Protein AF-A0A7X7FKC1-F1 (afdb_monomer_lite)

Radius of gyration: 25.35 Å; chains: 1; bounding box: 77×34×76 Å

Structure (mmCIF, N/CA/C/O backbone):
data_AF-A0A7X7FKC1-F1
#
_entry.id   AF-A0A7X7FKC1-F1
#
loop_
_atom_site.group_PDB
_atom_site.id
_atom_site.type_symbol
_atom_site.label_atom_id
_atom_site.label_alt_id
_atom_site.label_comp_id
_atom_site.label_asym_id
_atom_site.label_entity_id
_atom_site.label_seq_id
_atom_site.pdbx_PDB_ins_code
_atom_site.Cartn_x
_atom_site.Cartn_y
_atom_site.Cartn_z
_atom_site.occupancy
_atom_site.B_iso_or_equiv
_atom_site.auth_seq_id
_atom_site.auth_comp_id
_atom_site.auth_asym_id
_atom_site.auth_atom_id
_atom_site.pdbx_PDB_model_num
ATOM 1 N N . MET A 1 1 ? 58.986 -0.624 -61.178 1.00 41.94 1 MET A N 1
ATOM 2 C CA . MET A 1 1 ? 57.567 -0.785 -60.789 1.00 41.94 1 MET A CA 1
ATOM 3 C C . MET A 1 1 ? 57.537 -1.326 -59.368 1.00 41.94 1 MET A C 1
ATOM 5 O O . MET A 1 1 ? 58.114 -2.379 -59.141 1.00 41.94 1 MET A O 1
ATOM 9 N N . ARG A 1 2 ? 56.986 -0.585 -58.400 1.00 39.97 2 ARG A N 1
ATOM 10 C CA . ARG A 1 2 ? 56.816 -1.042 -57.008 1.00 39.97 2 ARG A CA 1
ATOM 11 C C . ARG A 1 2 ? 55.317 -1.089 -56.725 1.00 39.97 2 ARG A C 1
ATOM 13 O O . ARG A 1 2 ? 54.667 -0.054 -56.806 1.00 39.97 2 ARG A O 1
ATOM 20 N N . ALA A 1 3 ? 54.786 -2.278 -56.456 1.00 44.72 3 ALA A N 1
ATOM 21 C CA . ALA A 1 3 ? 53.396 -2.470 -56.062 1.00 44.72 3 ALA A CA 1
ATOM 22 C C . ALA A 1 3 ? 53.268 -2.204 -54.554 1.00 44.72 3 ALA A C 1
ATOM 24 O O . ALA A 1 3 ? 53.928 -2.863 -53.752 1.00 44.72 3 ALA A O 1
ATOM 25 N N . GLN A 1 4 ? 52.466 -1.210 -54.177 1.00 44.91 4 GLN A N 1
ATOM 26 C CA . GLN A 1 4 ? 52.067 -0.975 -52.791 1.00 44.91 4 GLN A CA 1
ATOM 27 C C . GLN A 1 4 ? 50.779 -1.759 -52.534 1.00 44.91 4 GLN A C 1
ATOM 29 O O . GLN A 1 4 ? 49.729 -1.427 -53.076 1.00 44.91 4 GLN A O 1
ATOM 34 N N . SER A 1 5 ? 50.870 -2.819 -51.731 1.00 50.22 5 SER A N 1
ATOM 35 C CA . SER A 1 5 ? 49.703 -3.557 -51.246 1.00 50.22 5 SER A CA 1
ATOM 36 C C . SER A 1 5 ? 49.078 -2.803 -50.077 1.00 50.22 5 SER A C 1
ATOM 38 O O . SER A 1 5 ? 49.643 -2.756 -48.986 1.00 50.22 5 SER A O 1
ATOM 40 N N . THR A 1 6 ? 47.911 -2.206 -50.303 1.00 52.47 6 THR A N 1
ATOM 41 C CA . THR A 1 6 ? 47.088 -1.601 -49.252 1.00 52.47 6 THR A CA 1
ATOM 42 C C . THR A 1 6 ? 46.308 -2.705 -48.540 1.00 52.47 6 THR A C 1
ATOM 44 O O . THR A 1 6 ? 45.399 -3.301 -49.113 1.00 52.47 6 THR A O 1
ATOM 47 N N . LEU A 1 7 ? 46.676 -3.005 -47.293 1.00 50.38 7 LEU A N 1
ATOM 48 C CA . LEU A 1 7 ? 45.926 -3.924 -46.438 1.00 50.38 7 LEU A CA 1
ATOM 49 C C . LEU A 1 7 ? 44.697 -3.185 -45.879 1.00 50.38 7 LEU A C 1
ATOM 51 O O . LEU A 1 7 ? 44.838 -2.241 -45.103 1.00 50.38 7 LEU A O 1
ATOM 55 N N . LEU A 1 8 ? 43.496 -3.601 -46.280 1.00 50.78 8 LEU A N 1
ATOM 56 C CA . LEU A 1 8 ? 42.238 -3.109 -45.719 1.00 50.78 8 LEU A CA 1
ATOM 57 C C . LEU A 1 8 ? 41.938 -3.896 -44.432 1.00 50.78 8 LEU A C 1
ATOM 59 O O . LEU A 1 8 ? 41.579 -5.070 -44.488 1.00 50.78 8 LEU A O 1
ATOM 63 N N . ALA A 1 9 ? 42.113 -3.269 -43.269 1.00 56.84 9 ALA A N 1
ATOM 64 C CA . ALA A 1 9 ? 41.747 -3.864 -41.987 1.00 56.84 9 ALA A CA 1
ATOM 65 C C . ALA A 1 9 ? 40.238 -3.686 -41.743 1.00 56.84 9 ALA A C 1
ATOM 67 O O . ALA A 1 9 ? 39.769 -2.587 -41.453 1.00 56.84 9 ALA A O 1
ATOM 68 N N . ILE A 1 10 ? 39.471 -4.769 -41.879 1.00 62.81 10 ILE A N 1
ATOM 69 C CA . ILE A 1 10 ? 38.045 -4.807 -41.532 1.00 62.81 10 ILE A CA 1
ATOM 70 C C . ILE A 1 10 ? 37.935 -5.028 -40.017 1.00 62.81 10 ILE A C 1
ATOM 72 O O . ILE A 1 10 ? 38.123 -6.139 -39.526 1.00 62.81 10 ILE A O 1
ATOM 76 N N . CYS A 1 11 ? 37.636 -3.965 -39.269 1.00 52.88 11 CYS A N 1
ATOM 77 C CA . CYS A 1 11 ? 37.233 -4.058 -37.866 1.00 52.88 11 CYS A CA 1
ATOM 78 C C . CYS A 1 11 ? 35.784 -4.555 -37.786 1.00 52.88 11 CYS A C 1
ATOM 80 O O . CYS A 1 11 ? 34.845 -3.792 -38.009 1.00 52.88 11 CYS A O 1
ATOM 82 N N . VAL A 1 12 ? 35.592 -5.831 -37.449 1.00 59.88 12 VAL A N 1
ATOM 83 C CA . VAL A 1 12 ? 34.279 -6.365 -37.067 1.00 59.88 12 VAL A CA 1
ATOM 84 C C . VAL A 1 12 ? 34.031 -5.981 -35.607 1.00 59.88 12 VAL A C 1
ATOM 86 O O . VAL A 1 12 ? 34.589 -6.588 -34.697 1.00 59.88 12 VAL A O 1
ATOM 89 N N . LEU A 1 13 ? 33.223 -4.944 -35.379 1.00 56.03 13 LEU A N 1
ATOM 90 C CA . LEU A 1 13 ? 32.714 -4.606 -34.048 1.00 56.03 13 LEU A CA 1
ATOM 91 C C . LEU A 1 13 ? 31.659 -5.651 -33.645 1.00 56.03 13 LEU A C 1
ATOM 93 O O . LEU A 1 13 ? 30.641 -5.760 -34.332 1.00 56.03 13 LEU A O 1
ATOM 97 N N . PRO A 1 14 ? 31.849 -6.415 -32.554 1.00 54.25 14 PRO A N 1
ATOM 98 C CA . PRO A 1 14 ? 30.796 -7.278 -32.050 1.00 54.25 14 PRO A CA 1
ATOM 99 C C . PRO A 1 14 ? 29.681 -6.390 -31.496 1.00 54.25 14 PRO A C 1
ATOM 101 O O . PRO A 1 14 ? 29.873 -5.653 -30.528 1.00 54.25 14 PRO A O 1
ATOM 104 N N . ALA A 1 15 ? 28.509 -6.443 -32.126 1.00 58.38 15 ALA A N 1
ATOM 105 C CA . ALA A 1 15 ? 27.301 -5.843 -31.586 1.00 58.38 15 ALA A CA 1
ATOM 106 C C . ALA A 1 15 ? 26.947 -6.571 -30.281 1.00 58.38 15 ALA A C 1
ATOM 108 O O . ALA A 1 15 ? 26.350 -7.648 -30.300 1.00 58.38 15 ALA A O 1
ATOM 109 N N . LEU A 1 16 ? 27.335 -5.996 -29.138 1.00 56.16 16 LEU A N 1
ATOM 110 C CA . LEU A 1 16 ? 26.783 -6.368 -27.838 1.00 56.16 16 LEU A CA 1
ATOM 111 C C . LEU A 1 16 ? 25.305 -5.970 -27.831 1.00 56.16 16 LEU A C 1
ATOM 113 O O . LEU A 1 16 ? 24.928 -4.881 -27.404 1.00 56.16 16 LEU A O 1
ATOM 117 N N . CYS A 1 17 ? 24.458 -6.859 -28.339 1.00 52.56 17 CYS A N 1
ATOM 118 C CA . CYS A 1 17 ? 23.024 -6.780 -28.141 1.00 52.56 17 CYS A CA 1
ATOM 119 C C . CYS A 1 17 ? 22.757 -7.1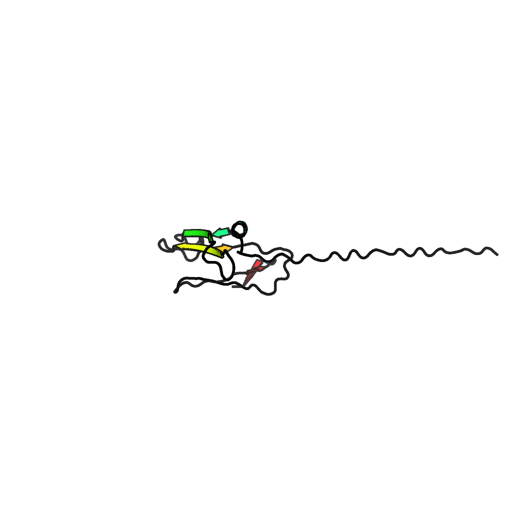98 -26.688 1.00 52.56 17 CYS A C 1
ATOM 121 O O . CYS A 1 17 ? 22.570 -8.375 -26.383 1.00 52.56 17 CYS A O 1
ATOM 123 N N . GLY A 1 18 ? 22.856 -6.242 -25.763 1.00 55.72 18 GLY A N 1
ATOM 124 C CA . GLY A 1 18 ? 22.437 -6.445 -24.383 1.00 55.72 18 GLY A CA 1
ATOM 125 C C . GLY A 1 18 ? 20.935 -6.698 -24.373 1.00 55.72 18 GLY A C 1
ATOM 126 O O . GLY A 1 18 ? 20.157 -5.775 -24.596 1.00 55.72 18 GLY A O 1
ATOM 127 N N . ALA A 1 19 ? 20.523 -7.948 -24.161 1.00 59.84 19 ALA A N 1
ATOM 128 C CA . ALA A 1 19 ? 19.118 -8.272 -23.979 1.00 59.84 19 ALA A CA 1
ATOM 129 C C . ALA A 1 19 ? 18.613 -7.518 -22.741 1.00 59.84 19 ALA A C 1
ATOM 131 O O . ALA A 1 19 ? 19.048 -7.792 -21.621 1.00 59.84 19 ALA A O 1
ATOM 132 N N . ALA A 1 20 ? 17.726 -6.543 -22.947 1.00 59.34 20 ALA A N 1
ATOM 133 C CA . ALA A 1 20 ? 17.054 -5.860 -21.854 1.00 59.34 20 ALA A CA 1
ATOM 134 C C . ALA A 1 20 ? 16.270 -6.907 -21.055 1.00 59.34 20 ALA A C 1
ATOM 136 O O . ALA A 1 20 ? 15.341 -7.533 -21.570 1.00 59.34 20 ALA A O 1
ATOM 137 N N . ARG A 1 21 ? 16.682 -7.153 -19.809 1.00 57.94 21 ARG A N 1
ATOM 138 C CA . ARG A 1 21 ? 15.960 -8.062 -18.924 1.00 57.94 21 ARG A CA 1
ATOM 139 C C . ARG A 1 21 ? 14.662 -7.372 -18.526 1.00 57.94 21 ARG A C 1
ATOM 141 O O . ARG A 1 21 ? 14.698 -6.316 -17.903 1.00 57.94 21 ARG A O 1
ATOM 148 N N 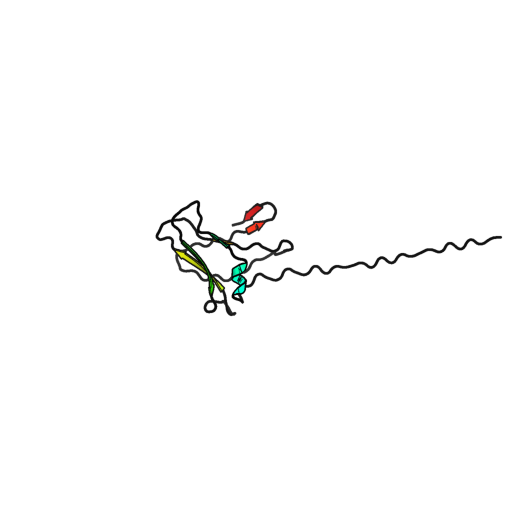. ALA A 1 22 ? 13.533 -7.957 -18.919 1.00 64.12 22 ALA A N 1
ATOM 149 C CA . ALA A 1 22 ? 12.224 -7.478 -18.500 1.00 64.12 22 ALA A CA 1
ATOM 150 C C . ALA A 1 22 ? 12.167 -7.437 -16.967 1.00 64.12 22 ALA A C 1
ATOM 152 O O . ALA A 1 22 ? 12.607 -8.383 -16.306 1.00 64.12 22 ALA A O 1
ATOM 153 N N . ALA A 1 23 ? 11.657 -6.336 -16.414 1.00 67.06 23 ALA A N 1
ATOM 154 C CA . ALA A 1 23 ? 11.446 -6.214 -14.981 1.00 67.06 23 ALA A CA 1
ATOM 155 C C . ALA A 1 23 ? 10.541 -7.354 -14.493 1.00 67.06 23 ALA A C 1
ATOM 157 O O . ALA A 1 23 ? 9.529 -7.667 -15.126 1.00 67.06 23 ALA A O 1
ATOM 158 N N . GLU A 1 24 ? 10.911 -7.987 -13.379 1.00 72.25 24 GLU A N 1
ATOM 159 C CA . GLU A 1 24 ? 10.077 -9.035 -12.799 1.00 72.25 24 GLU A CA 1
ATOM 160 C C . GLU A 1 24 ? 8.764 -8.426 -12.280 1.00 72.25 24 GLU A C 1
ATOM 162 O O . GLU A 1 24 ? 8.780 -7.333 -11.700 1.00 72.25 24 GLU A O 1
ATOM 167 N N . PRO A 1 25 ? 7.613 -9.089 -12.499 1.00 74.69 25 PRO A N 1
ATOM 168 C CA . PRO A 1 25 ? 6.335 -8.570 -12.040 1.00 74.69 25 PRO A CA 1
ATOM 169 C C . PRO A 1 25 ? 6.323 -8.428 -10.520 1.00 74.69 25 PRO A C 1
ATOM 171 O O . PRO A 1 25 ? 6.731 -9.338 -9.797 1.00 74.69 25 PRO A O 1
ATOM 174 N N . ILE A 1 26 ? 5.770 -7.321 -10.025 1.00 82.31 26 ILE A N 1
ATOM 175 C CA . ILE A 1 26 ? 5.427 -7.211 -8.607 1.00 82.31 26 ILE A CA 1
ATOM 176 C C . ILE A 1 26 ? 4.360 -8.272 -8.316 1.00 82.31 26 ILE A C 1
ATOM 178 O O . ILE A 1 26 ? 3.285 -8.266 -8.913 1.00 82.31 26 ILE A O 1
ATOM 182 N N . THR A 1 27 ? 4.674 -9.193 -7.410 1.00 84.94 27 THR A N 1
ATOM 183 C CA . THR A 1 27 ? 3.802 -10.304 -7.013 1.00 84.94 27 THR A CA 1
ATOM 184 C C . THR A 1 27 ? 3.463 -10.227 -5.528 1.00 84.94 27 THR A C 1
ATOM 186 O O . THR A 1 27 ? 4.198 -9.615 -4.753 1.00 84.94 27 THR A O 1
ATOM 189 N N . PHE A 1 28 ? 2.376 -10.883 -5.121 1.00 87.81 28 PHE A N 1
ATOM 190 C CA . PHE A 1 28 ? 1.973 -11.050 -3.721 1.00 87.81 28 PHE A CA 1
ATOM 191 C C . PHE A 1 28 ? 2.166 -12.483 -3.204 1.00 87.81 28 PHE A C 1
ATOM 193 O O . PHE A 1 28 ? 1.759 -12.783 -2.083 1.00 87.81 28 PHE A O 1
ATOM 200 N N . ASP A 1 29 ? 2.795 -13.352 -3.999 1.00 85.81 29 ASP A N 1
ATOM 201 C CA . ASP A 1 29 ? 2.844 -14.799 -3.755 1.00 85.81 29 ASP A CA 1
ATOM 202 C C . ASP A 1 29 ? 3.664 -15.198 -2.506 1.00 85.81 29 ASP A C 1
ATOM 204 O O . ASP A 1 29 ? 3.587 -16.337 -2.047 1.00 85.81 29 ASP A O 1
ATOM 208 N N . THR A 1 30 ? 4.475 -14.288 -1.945 1.00 90.50 30 THR A N 1
ATOM 209 C CA . THR A 1 30 ? 5.362 -14.580 -0.804 1.00 90.50 30 THR A CA 1
ATOM 210 C C . THR A 1 30 ? 5.298 -13.501 0.273 1.00 90.50 30 THR A C 1
ATOM 212 O O . THR A 1 30 ? 5.014 -12.340 -0.015 1.00 90.50 30 THR A O 1
ATOM 215 N N . ALA A 1 31 ? 5.641 -13.859 1.514 1.00 92.31 31 ALA A N 1
ATOM 216 C CA . ALA A 1 31 ? 5.695 -12.912 2.631 1.00 92.31 31 ALA A CA 1
ATOM 217 C C . ALA A 1 31 ? 6.639 -11.725 2.383 1.00 92.31 31 ALA A C 1
ATOM 219 O O . ALA A 1 31 ? 6.366 -10.609 2.824 1.00 92.31 31 ALA A O 1
ATOM 220 N N . ASP A 1 32 ? 7.710 -11.943 1.622 1.00 91.81 32 ASP A N 1
ATOM 221 C CA . ASP A 1 32 ? 8.689 -10.912 1.285 1.00 91.81 32 ASP A CA 1
ATOM 222 C C . ASP A 1 32 ? 8.126 -9.819 0.373 1.00 91.81 32 ASP A C 1
ATOM 224 O O . ASP A 1 32 ? 8.633 -8.695 0.386 1.00 91.81 32 ASP A O 1
ATOM 228 N N . SER A 1 33 ? 7.025 -10.092 -0.331 1.00 87.81 33 SER A N 1
ATOM 229 C CA . SER A 1 33 ? 6.337 -9.120 -1.181 1.00 87.81 33 SER A CA 1
ATOM 230 C C . SER A 1 33 ? 5.891 -7.862 -0.429 1.00 87.81 33 SER A C 1
ATOM 232 O O . SER A 1 33 ? 5.779 -6.802 -1.039 1.00 87.81 33 SER A O 1
ATOM 234 N N . VAL A 1 34 ? 5.658 -7.934 0.890 1.00 92.12 34 VAL A N 1
ATOM 235 C CA . VAL A 1 34 ? 5.256 -6.763 1.693 1.00 92.12 34 VAL A CA 1
ATOM 236 C C . VAL A 1 34 ? 6.381 -5.734 1.844 1.00 92.12 34 VAL A C 1
ATOM 238 O O . VAL A 1 34 ? 6.100 -4.552 2.020 1.00 92.12 34 VAL A O 1
ATOM 241 N N . LYS A 1 35 ? 7.654 -6.148 1.749 1.00 91.69 35 LYS A N 1
ATOM 242 C CA . LYS A 1 35 ? 8.823 -5.299 2.052 1.00 91.69 35 LYS A CA 1
ATOM 243 C C . LYS A 1 35 ? 8.932 -4.076 1.137 1.00 91.69 35 LYS A C 1
ATOM 245 O O . LYS A 1 35 ? 9.474 -3.056 1.546 1.00 91.69 35 LYS A O 1
ATOM 250 N N . SER A 1 36 ? 8.413 -4.171 -0.086 1.00 90.62 36 SER A N 1
ATOM 251 C CA . SER A 1 36 ? 8.407 -3.069 -1.056 1.00 90.62 36 SER A CA 1
ATOM 252 C C . SER A 1 36 ? 7.268 -2.069 -0.841 1.00 90.62 36 SER A C 1
ATOM 254 O O . SER A 1 36 ? 7.233 -1.043 -1.519 1.00 90.62 36 SER A O 1
ATOM 256 N N . TRP A 1 37 ? 6.329 -2.353 0.065 1.00 95.31 37 TRP A N 1
ATOM 257 C CA . TRP A 1 37 ? 5.160 -1.518 0.309 1.00 95.31 37 TRP A CA 1
ATOM 258 C C . TRP A 1 37 ? 5.325 -0.671 1.567 1.00 95.31 37 TRP A C 1
ATOM 260 O O . TRP A 1 37 ? 5.708 -1.151 2.628 1.00 95.31 37 TRP A O 1
ATOM 270 N N . THR A 1 38 ? 4.979 0.605 1.447 1.00 97.12 38 THR A N 1
ATOM 271 C CA . THR A 1 38 ? 4.969 1.570 2.545 1.00 97.12 38 THR A CA 1
ATOM 272 C C . THR A 1 38 ? 3.535 1.939 2.891 1.00 97.12 38 THR A C 1
ATOM 274 O O . THR A 1 38 ? 2.765 2.341 2.013 1.00 97.12 38 THR A O 1
ATOM 277 N N . PHE A 1 39 ? 3.190 1.822 4.172 1.00 98.19 39 PHE A N 1
ATOM 278 C CA . PHE A 1 39 ? 1.920 2.286 4.720 1.00 98.19 39 PHE A CA 1
ATOM 279 C C . PHE A 1 39 ? 1.958 3.791 5.024 1.00 98.19 39 PHE A C 1
ATOM 281 O O . PHE A 1 39 ? 2.956 4.305 5.524 1.00 98.19 39 PHE A O 1
ATOM 288 N N . SER A 1 40 ? 0.845 4.479 4.780 1.00 98.19 40 SER A N 1
ATOM 289 C CA . SER A 1 40 ? 0.578 5.832 5.274 1.00 98.19 40 SER A CA 1
ATOM 290 C C . SER A 1 40 ? -0.878 5.944 5.714 1.00 98.19 40 SER A C 1
ATOM 292 O O . SER A 1 40 ? -1.768 5.350 5.102 1.00 98.19 40 SER A O 1
ATOM 294 N N . ASN A 1 41 ? -1.129 6.724 6.760 1.00 98.19 41 ASN A N 1
ATOM 295 C CA . ASN A 1 41 ? -2.463 6.991 7.290 1.00 98.19 41 ASN A CA 1
ATOM 296 C C . ASN A 1 41 ? -3.018 8.372 6.905 1.00 98.19 41 ASN A C 1
ATOM 298 O O . ASN A 1 41 ? -3.936 8.844 7.566 1.00 98.19 41 ASN A O 1
ATOM 302 N N . GLY A 1 42 ? -2.450 9.024 5.883 1.00 97.19 42 GLY A N 1
ATOM 303 C CA . GLY A 1 42 ? -2.888 10.353 5.445 1.00 97.19 42 GLY A CA 1
ATOM 304 C C . GLY A 1 42 ? -2.696 11.406 6.539 1.00 97.19 42 GLY A C 1
ATOM 305 O O . GLY A 1 42 ? -3.686 11.902 7.076 1.00 97.19 42 GLY A O 1
ATOM 306 N N . PRO A 1 43 ? -1.445 11.718 6.930 1.00 96.56 43 PRO A N 1
ATOM 307 C CA . PRO A 1 43 ? -1.145 12.556 8.095 1.00 96.56 43 PRO A CA 1
ATOM 308 C C . PRO A 1 43 ? -1.757 13.966 8.042 1.00 96.56 43 PRO A C 1
ATOM 310 O O . PRO A 1 43 ? -1.922 14.596 9.085 1.00 96.56 43 PRO A O 1
ATOM 313 N N . GLU A 1 44 ? -2.120 14.461 6.861 1.00 98.19 44 GLU A N 1
ATOM 314 C CA . GLU A 1 44 ? -2.833 15.723 6.669 1.00 98.19 44 GLU A CA 1
ATOM 315 C C . GLU A 1 44 ? -4.313 15.674 7.110 1.00 98.19 44 GLU A C 1
ATOM 317 O O . GLU A 1 44 ? -4.923 16.719 7.337 1.00 98.19 44 GLU A O 1
ATOM 322 N N . PHE A 1 45 ? -4.882 14.474 7.278 1.00 97.75 45 PHE A N 1
ATOM 323 C CA . PHE A 1 45 ? -6.227 14.218 7.799 1.00 97.75 45 PHE A CA 1
ATOM 324 C C . PHE A 1 45 ? -6.136 13.255 8.996 1.00 97.75 45 PHE A C 1
ATOM 326 O O . PHE A 1 45 ? -6.300 12.042 8.836 1.00 97.75 45 PHE A O 1
ATOM 333 N N . PRO A 1 46 ? -5.859 13.760 10.209 1.00 97.19 46 PRO A N 1
ATOM 334 C CA . PRO A 1 46 ? -5.568 12.913 11.359 1.00 97.19 46 PRO A CA 1
ATOM 335 C C . PRO A 1 46 ? -6.770 12.052 11.768 1.00 97.19 46 PRO A C 1
ATOM 337 O O . PRO A 1 46 ? -7.924 12.452 11.616 1.00 97.19 46 PRO A O 1
ATOM 340 N N . GLY A 1 47 ? -6.482 10.876 12.334 1.00 98.12 47 GLY A N 1
ATOM 341 C CA . GLY A 1 47 ? -7.483 9.984 12.931 1.00 98.12 47 GLY A CA 1
ATOM 342 C C . GLY A 1 47 ? -7.492 8.565 12.370 1.00 98.12 47 GLY A C 1
ATOM 343 O O . GLY A 1 47 ? -7.826 7.622 13.091 1.00 98.12 47 GLY A O 1
ATOM 344 N N . ALA A 1 48 ? -7.071 8.393 11.116 1.00 98.38 48 ALA A N 1
ATOM 345 C CA . ALA A 1 48 ? -6.988 7.076 10.508 1.00 98.38 48 ALA A CA 1
ATOM 346 C C . ALA A 1 48 ? -5.814 6.271 11.087 1.00 98.38 48 ALA A C 1
ATOM 348 O O . ALA A 1 48 ? -4.728 6.798 11.355 1.00 98.38 48 ALA A O 1
ATOM 349 N N . THR A 1 49 ? -6.023 4.968 11.253 1.00 98.56 49 THR A N 1
ATOM 350 C CA . THR A 1 49 ? -4.999 4.006 11.689 1.00 98.56 49 THR A CA 1
ATOM 351 C C . THR A 1 49 ? -5.044 2.761 10.812 1.00 98.56 49 THR A C 1
ATOM 353 O O . THR A 1 49 ? -6.031 2.511 10.118 1.00 98.56 49 THR A O 1
ATOM 356 N N . GLY A 1 50 ? -3.966 1.982 10.800 1.00 97.62 50 GLY A N 1
ATOM 357 C CA . GLY A 1 50 ? -3.867 0.819 9.931 1.00 97.62 50 GLY A CA 1
ATOM 358 C C . GLY A 1 50 ? -2.454 0.269 9.836 1.00 97.62 50 GLY A C 1
ATOM 359 O O . GLY A 1 50 ? -1.561 0.696 10.569 1.00 97.62 50 GLY A O 1
ATOM 360 N N . LYS A 1 51 ? -2.275 -0.694 8.932 1.00 97.94 51 LYS A N 1
ATOM 361 C CA . LYS A 1 51 ? -0.972 -1.271 8.580 1.00 97.94 51 LYS A CA 1
ATOM 362 C C . LYS A 1 51 ? -1.048 -2.057 7.276 1.00 97.94 51 LYS A C 1
ATOM 364 O O . LYS A 1 51 ? -2.125 -2.478 6.853 1.00 97.94 51 LYS A O 1
ATOM 369 N N . THR A 1 52 ? 0.112 -2.310 6.687 1.00 97.31 52 THR A N 1
ATOM 370 C CA . THR A 1 52 ? 0.306 -3.288 5.613 1.00 97.31 52 THR A CA 1
ATOM 371 C C . THR A 1 52 ? 0.950 -4.550 6.164 1.00 97.31 52 THR A C 1
ATOM 373 O O . THR A 1 52 ? 1.927 -4.473 6.907 1.00 97.31 52 THR A O 1
ATOM 376 N N . GLU A 1 53 ? 0.441 -5.710 5.772 1.00 96.75 53 GLU A N 1
ATOM 377 C CA . GLU A 1 53 ? 1.043 -7.006 6.086 1.00 96.75 53 GLU A CA 1
ATOM 378 C C . GLU A 1 53 ? 0.764 -8.016 4.971 1.00 96.75 53 GLU A C 1
ATOM 380 O O . GLU A 1 53 ? -0.109 -7.801 4.129 1.00 96.75 53 GLU A O 1
ATOM 385 N N . TRP A 1 54 ? 1.498 -9.124 4.968 1.00 97.00 54 TRP A N 1
ATOM 386 C CA . TRP A 1 54 ? 1.185 -10.252 4.100 1.00 97.00 54 TRP A CA 1
ATOM 387 C C . TRP A 1 54 ? 0.153 -11.175 4.761 1.00 97.00 54 TRP A C 1
ATOM 389 O O . TRP A 1 54 ? 0.161 -11.362 5.980 1.00 97.00 54 TRP A O 1
ATOM 399 N N . ASP A 1 55 ? -0.746 -11.737 3.959 1.00 95.38 55 ASP A N 1
ATOM 400 C CA . ASP A 1 55 ? -1.806 -12.648 4.394 1.00 95.38 55 ASP A CA 1
ATOM 401 C C . ASP A 1 55 ? -1.771 -13.923 3.551 1.00 95.38 55 ASP A C 1
ATOM 403 O O . ASP A 1 55 ? -2.096 -13.885 2.366 1.00 95.38 55 ASP A O 1
ATOM 407 N N . ALA A 1 56 ? -1.378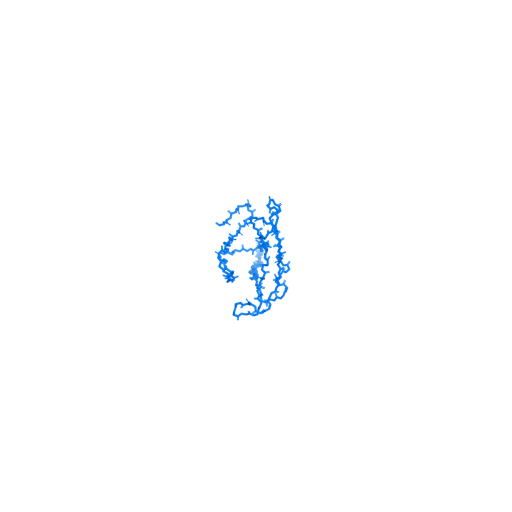 -15.044 4.158 1.00 94.50 56 ALA A N 1
ATOM 408 C CA . ALA A 1 56 ? -1.245 -16.330 3.475 1.00 94.50 56 ALA A CA 1
ATOM 409 C C . ALA A 1 56 ? -2.593 -16.919 3.021 1.00 94.50 56 ALA A C 1
ATOM 411 O O . ALA A 1 56 ? -2.635 -17.662 2.039 1.00 94.50 56 ALA A O 1
ATOM 412 N N . ASP A 1 57 ? -3.682 -16.571 3.710 1.00 92.25 57 ASP A N 1
ATOM 413 C CA . ASP A 1 57 ? -4.948 -17.310 3.671 1.00 92.25 57 ASP A CA 1
ATOM 414 C C . ASP A 1 57 ? -5.968 -16.694 2.704 1.00 92.25 57 ASP A C 1
ATOM 416 O O . ASP A 1 57 ? -6.944 -17.336 2.317 1.00 92.25 57 ASP A O 1
ATOM 420 N N . ASN A 1 58 ? -5.766 -15.433 2.312 1.00 91.06 58 ASN A N 1
ATOM 421 C CA . ASN A 1 58 ? -6.722 -14.658 1.510 1.00 91.06 58 ASN A CA 1
ATOM 422 C C . ASN A 1 58 ? -6.210 -14.308 0.102 1.00 91.06 58 ASN A C 1
ATOM 424 O O . ASN A 1 58 ? -6.699 -13.353 -0.510 1.00 91.06 58 ASN A O 1
ATOM 428 N N . GLY A 1 59 ? -5.233 -15.057 -0.410 1.00 91.00 59 GLY A N 1
ATOM 429 C CA . GLY A 1 59 ? -4.743 -14.918 -1.782 1.00 91.00 59 GLY A CA 1
ATOM 430 C C . GLY A 1 59 ? -5.783 -15.300 -2.845 1.00 91.00 59 GLY A C 1
ATOM 431 O O . GLY A 1 59 ? -6.726 -16.051 -2.583 1.00 91.00 59 GLY A O 1
ATOM 432 N N . GLN A 1 60 ? -5.625 -14.772 -4.064 1.00 90.44 60 GLN A N 1
ATOM 433 C CA . GLN A 1 60 ? -6.452 -15.151 -5.215 1.00 90.44 60 GLN A CA 1
ATOM 434 C C . GLN A 1 60 ? -5.703 -16.175 -6.064 1.00 90.44 60 GLN A C 1
ATOM 436 O O . GLN A 1 60 ? -4.677 -15.856 -6.653 1.00 90.44 60 GLN A O 1
ATOM 441 N N . GLY A 1 61 ? -6.200 -17.414 -6.118 1.00 86.62 61 GLY A N 1
ATOM 442 C CA . GLY A 1 61 ? -5.653 -18.490 -6.961 1.00 86.62 61 GLY A CA 1
ATOM 443 C C . GLY A 1 61 ? -4.261 -19.011 -6.564 1.00 86.62 61 GLY A C 1
ATOM 444 O O . GLY A 1 61 ? -3.907 -20.130 -6.925 1.00 86.62 61 GLY A O 1
ATOM 445 N N . LYS A 1 62 ? -3.499 -18.234 -5.794 1.00 82.94 62 LYS A N 1
ATOM 446 C CA . LYS A 1 62 ? -2.190 -18.545 -5.223 1.00 82.94 62 LYS A CA 1
ATOM 447 C C . LYS A 1 62 ? -2.157 -18.175 -3.734 1.00 82.94 62 LYS A C 1
ATOM 449 O O . LYS A 1 62 ? -3.006 -17.394 -3.296 1.00 82.94 62 LYS A O 1
ATOM 454 N N . PRO A 1 63 ? -1.198 -18.711 -2.957 1.00 84.62 63 PRO A N 1
ATOM 455 C CA . PRO A 1 63 ? -0.981 -18.277 -1.582 1.00 84.62 63 PRO A CA 1
ATOM 456 C C . PRO A 1 63 ? -0.617 -16.795 -1.533 1.00 84.62 63 PRO A C 1
ATOM 458 O O . PRO A 1 63 ? 0.172 -16.334 -2.355 1.00 84.62 63 PRO A O 1
ATOM 461 N N . GLY A 1 64 ? -1.127 -16.075 -0.538 1.00 91.31 64 GLY A N 1
ATOM 462 C CA . GLY A 1 64 ? -0.658 -14.720 -0.269 1.00 91.31 64 GLY A CA 1
ATOM 463 C C . GLY A 1 64 ? -1.466 -13.589 -0.906 1.00 91.31 64 GLY A C 1
ATOM 464 O O . GLY A 1 64 ? -1.849 -13.625 -2.075 1.00 91.31 64 GLY A O 1
ATOM 465 N N . CYS A 1 65 ? -1.671 -12.524 -0.140 1.00 94.50 65 CYS A N 1
ATOM 466 C CA . CYS A 1 65 ? -2.011 -11.201 -0.649 1.00 94.50 65 CYS A CA 1
ATOM 467 C C . CYS A 1 65 ? -1.398 -10.099 0.227 1.00 94.50 65 CYS A C 1
ATOM 469 O O . CYS A 1 65 ? -1.018 -10.330 1.378 1.00 94.50 65 CYS A O 1
ATOM 471 N N . LEU A 1 66 ? -1.304 -8.879 -0.313 1.00 95.44 66 LEU A N 1
ATOM 472 C CA . LEU A 1 66 ? -1.069 -7.693 0.506 1.00 95.44 66 LEU A CA 1
ATOM 473 C C . LEU A 1 66 ? -2.376 -7.312 1.206 1.00 95.44 66 LEU A C 1
ATOM 475 O O . LEU A 1 66 ? -3.341 -6.898 0.560 1.00 95.44 66 LEU A O 1
ATOM 479 N N . ARG A 1 67 ? -2.392 -7.398 2.533 1.00 96.19 67 ARG A N 1
ATOM 480 C CA . ARG A 1 67 ? -3.512 -6.955 3.356 1.00 96.19 67 ARG A CA 1
ATOM 481 C C . ARG A 1 67 ? -3.247 -5.549 3.869 1.00 96.19 67 ARG A C 1
ATOM 483 O O . ARG A 1 67 ? -2.301 -5.300 4.613 1.00 96.19 67 ARG A O 1
ATOM 490 N N . LEU A 1 68 ? -4.131 -4.640 3.481 1.00 97.25 68 LEU A N 1
ATOM 491 C CA . LEU A 1 68 ? -4.159 -3.267 3.954 1.00 97.25 68 LEU A CA 1
ATOM 492 C C . LEU A 1 68 ? -5.250 -3.135 5.021 1.00 97.25 68 LEU A C 1
ATOM 494 O O . LEU A 1 6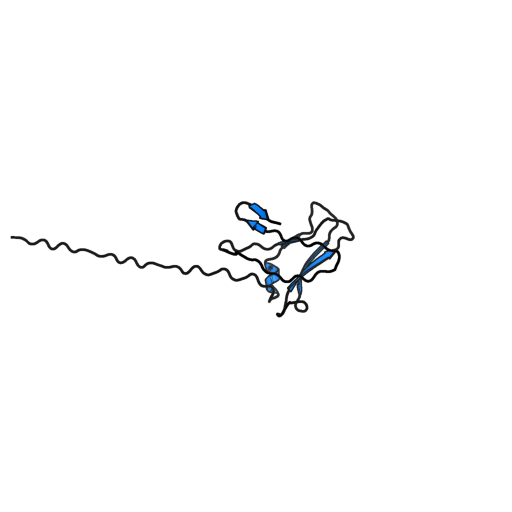8 ? -6.441 -3.080 4.713 1.00 97.25 68 LEU A O 1
ATOM 498 N N . GLN A 1 69 ? -4.832 -3.140 6.285 1.00 97.50 69 GLN A N 1
ATOM 499 C CA . GLN A 1 69 ? -5.726 -2.957 7.423 1.00 97.50 69 GLN A CA 1
ATOM 500 C C . GLN A 1 69 ? -6.002 -1.474 7.646 1.00 97.50 69 GLN A C 1
ATOM 502 O O . GLN A 1 69 ? -5.098 -0.647 7.513 1.00 97.50 69 GLN A O 1
ATOM 507 N N . PHE A 1 70 ? -7.233 -1.148 8.033 1.00 97.44 70 PHE A N 1
ATOM 508 C CA . PHE A 1 70 ? -7.662 0.226 8.260 1.00 97.44 70 PHE A CA 1
ATOM 509 C C . PHE A 1 70 ? -8.653 0.340 9.418 1.00 97.44 70 PHE A C 1
ATOM 511 O O . PHE A 1 70 ? -9.435 -0.573 9.684 1.00 97.44 70 PHE A O 1
ATOM 518 N N . SER A 1 71 ? -8.663 1.508 10.052 1.00 97.00 71 SER A N 1
ATOM 519 C CA . SER A 1 71 ? -9.730 1.985 10.924 1.00 97.00 71 SER A CA 1
ATOM 520 C C . SER A 1 71 ? -9.863 3.497 10.774 1.00 97.00 71 SER A C 1
ATOM 522 O O . SER A 1 71 ? -8.881 4.227 10.909 1.00 97.00 71 SER A O 1
ATOM 524 N N . PHE A 1 72 ? -11.092 3.948 10.521 1.00 96.44 72 PHE A N 1
ATOM 525 C CA . PHE A 1 72 ? -11.473 5.362 10.424 1.00 96.44 72 PHE A CA 1
ATOM 526 C C . PHE A 1 72 ? -12.282 5.832 11.644 1.00 96.44 72 PHE A C 1
ATOM 528 O O . PHE A 1 72 ? -12.896 6.892 11.613 1.00 96.44 72 PHE A O 1
ATOM 535 N N . GLN A 1 73 ? -12.323 5.046 12.729 1.00 97.00 73 GLN A N 1
ATOM 536 C CA . GLN A 1 73 ? -13.102 5.404 13.926 1.00 97.00 73 GLN A CA 1
ATOM 537 C C . GLN A 1 73 ? -12.633 6.721 14.563 1.00 97.00 73 GLN A C 1
ATOM 539 O O . GLN A 1 73 ? -13.447 7.460 15.103 1.00 97.00 73 GLN A O 1
ATOM 544 N N . GLY A 1 74 ? -11.334 7.023 14.478 1.00 97.31 74 GLY A N 1
ATOM 545 C CA . GLY A 1 74 ? -10.755 8.281 14.953 1.00 97.31 74 GLY A CA 1
ATOM 546 C C . GLY A 1 74 ? -10.877 9.446 13.967 1.00 97.31 74 GLY A C 1
ATOM 547 O O . GLY A 1 74 ? -10.336 10.512 14.240 1.00 97.31 74 GLY A O 1
ATOM 548 N N . GLY A 1 75 ? -11.542 9.250 12.823 1.00 96.75 75 GLY A N 1
ATOM 549 C CA . GLY A 1 75 ? -11.545 10.177 11.695 1.00 96.75 75 GLY A CA 1
ATOM 550 C C . GLY A 1 75 ? -10.518 9.801 10.624 1.00 96.75 75 GLY A C 1
ATOM 551 O O . GLY A 1 75 ? -10.194 8.627 10.428 1.00 96.75 75 GLY A O 1
ATOM 552 N N . GLY A 1 76 ? -10.009 10.821 9.937 1.00 97.31 76 GLY A N 1
ATOM 553 C CA . GLY A 1 76 ? -9.129 10.697 8.781 1.00 97.31 76 GLY A CA 1
ATOM 554 C C . GLY A 1 76 ? -9.859 10.356 7.484 1.00 97.31 76 GLY A C 1
ATOM 555 O O . GLY A 1 76 ? -10.962 9.813 7.480 1.00 97.31 76 GLY A O 1
ATOM 556 N N . ASN A 1 77 ? -9.234 10.709 6.363 1.00 96.81 77 ASN A N 1
ATOM 557 C CA . ASN A 1 77 ? -9.877 10.609 5.050 1.00 96.81 77 ASN A CA 1
ATOM 558 C C . ASN A 1 77 ? -9.478 9.356 4.279 1.00 96.81 77 ASN A C 1
ATOM 560 O O . ASN A 1 77 ? -10.255 8.862 3.462 1.00 96.81 77 ASN A O 1
ATOM 564 N N . TYR A 1 78 ? -8.260 8.861 4.491 1.00 97.12 78 TYR A N 1
ATOM 565 C CA . TYR A 1 78 ? -7.759 7.704 3.770 1.00 97.12 78 TYR A CA 1
ATOM 566 C C . TYR A 1 78 ? -6.599 7.035 4.505 1.00 97.12 78 TYR A C 1
ATOM 568 O O . TYR A 1 78 ? -6.022 7.558 5.452 1.00 97.12 78 TYR A O 1
ATOM 576 N N . ILE A 1 79 ? -6.274 5.850 4.018 1.00 98.06 79 ILE A N 1
ATOM 577 C CA . ILE A 1 79 ? -5.059 5.103 4.304 1.00 98.06 79 ILE A CA 1
ATOM 578 C C . ILE A 1 79 ? -4.512 4.619 2.961 1.00 98.06 79 ILE A C 1
ATOM 580 O O . ILE A 1 79 ? -5.265 4.470 1.994 1.00 98.06 79 ILE A O 1
ATOM 584 N N . GLN A 1 80 ? -3.211 4.387 2.882 1.00 97.81 80 GLN A N 1
ATOM 585 C CA . GLN A 1 80 ? -2.530 4.100 1.627 1.00 97.81 80 GLN A CA 1
ATOM 586 C C . GLN A 1 80 ? -1.462 3.032 1.828 1.00 97.81 80 GLN A C 1
ATOM 588 O O . GLN A 1 80 ? -0.752 3.021 2.832 1.00 97.81 80 GLN A O 1
ATOM 593 N N . ALA A 1 81 ? -1.327 2.169 0.826 1.00 97.31 81 ALA A N 1
ATOM 594 C CA . ALA A 1 81 ? -0.146 1.352 0.611 1.00 97.31 81 ALA A CA 1
ATOM 595 C C . ALA A 1 81 ? 0.488 1.792 -0.713 1.00 97.31 81 ALA A C 1
ATOM 597 O O . ALA A 1 81 ? -0.215 1.910 -1.717 1.00 97.31 81 ALA A O 1
ATOM 598 N N . THR A 1 82 ? 1.796 2.040 -0.720 1.00 95.88 82 THR A N 1
ATOM 599 C CA . THR A 1 82 ? 2.534 2.484 -1.919 1.00 95.88 82 THR A CA 1
ATOM 600 C C . THR A 1 82 ? 3.739 1.601 -2.144 1.00 95.88 82 THR A C 1
ATOM 602 O O . THR A 1 82 ? 4.453 1.331 -1.185 1.00 95.88 82 THR A O 1
ATOM 605 N N . CYS A 1 83 ? 4.021 1.223 -3.385 1.00 92.94 83 CYS A N 1
ATOM 606 C CA . CYS A 1 83 ? 5.302 0.634 -3.758 1.00 92.94 83 CYS A CA 1
ATOM 607 C C . CYS A 1 83 ? 5.932 1.423 -4.916 1.00 92.94 83 CYS A C 1
ATOM 609 O O . CYS A 1 83 ? 5.202 1.963 -5.754 1.00 92.94 83 CYS A O 1
ATOM 611 N N . PRO A 1 84 ? 7.271 1.517 -4.976 1.00 90.12 84 PRO A N 1
ATOM 612 C CA . PRO A 1 84 ? 7.944 2.036 -6.154 1.00 90.12 84 PRO A CA 1
ATOM 613 C C . PRO A 1 84 ? 7.824 1.025 -7.296 1.00 90.12 84 PRO A C 1
ATOM 615 O O . PRO A 1 84 ? 8.031 -0.175 -7.108 1.00 90.12 84 PRO A O 1
ATOM 618 N N . LEU A 1 85 ? 7.527 1.517 -8.495 1.00 86.38 85 LEU A N 1
ATOM 619 C CA . LEU A 1 85 ? 7.663 0.713 -9.704 1.00 86.38 85 LEU A CA 1
ATOM 620 C C . LEU A 1 85 ? 9.138 0.698 -10.144 1.00 86.38 85 LEU A C 1
ATOM 622 O O . LEU A 1 85 ? 9.830 1.704 -9.958 1.00 86.38 85 LEU A O 1
ATOM 626 N N . PRO A 1 86 ? 9.636 -0.404 -10.736 1.00 81.50 86 PRO A N 1
ATOM 627 C CA . PRO A 1 86 ? 10.983 -0.443 -11.299 1.00 81.50 86 PRO A CA 1
ATOM 628 C C . PRO A 1 86 ? 11.201 0.693 -12.306 1.00 81.50 86 PRO A C 1
ATOM 630 O O . PRO A 1 86 ? 10.288 1.051 -13.057 1.00 81.50 86 PRO A O 1
ATOM 633 N N . LYS A 1 87 ? 12.411 1.261 -12.320 1.00 77.94 87 LYS A N 1
ATOM 634 C CA . LYS A 1 87 ? 12.768 2.378 -13.207 1.00 77.94 87 LYS A CA 1
ATOM 635 C C . LYS A 1 87 ? 12.755 1.942 -14.670 1.00 77.94 87 LYS A C 1
ATOM 637 O O . LYS A 1 87 ? 12.233 2.651 -15.524 1.00 77.94 87 LYS A O 1
ATOM 642 N N . GLU A 1 88 ? 13.278 0.754 -14.944 1.00 76.25 88 GLU A N 1
ATOM 643 C CA . GLU A 1 88 ? 13.241 0.098 -16.247 1.00 76.25 88 GLU A CA 1
ATOM 644 C C . GLU A 1 88 ? 11.927 -0.682 -16.420 1.00 76.25 88 GLU A C 1
ATOM 646 O O . GLU A 1 88 ? 11.937 -1.886 -16.679 1.00 76.25 88 GLU A O 1
ATOM 651 N N . ASN A 1 89 ? 10.777 -0.023 -16.241 1.00 74.00 89 ASN A N 1
ATOM 652 C CA . ASN A 1 89 ? 9.486 -0.637 -16.542 1.00 74.00 89 ASN A CA 1
ATOM 653 C C . ASN A 1 89 ? 8.832 0.030 -17.761 1.00 74.00 89 ASN A C 1
ATOM 655 O O . ASN A 1 89 ? 8.655 1.243 -17.802 1.00 74.00 89 ASN A O 1
ATOM 659 N N . ASP A 1 90 ? 8.455 -0.796 -18.738 1.00 74.31 90 ASP A N 1
ATOM 660 C CA . ASP A 1 90 ? 7.604 -0.414 -19.871 1.00 74.31 90 ASP A CA 1
ATOM 661 C C . ASP A 1 90 ? 6.167 -0.932 -19.669 1.00 74.31 90 ASP A C 1
ATOM 663 O O . ASP A 1 90 ? 5.493 -1.399 -20.589 1.00 74.31 90 ASP A O 1
ATOM 667 N N . CYS A 1 91 ? 5.708 -0.949 -18.415 1.00 72.12 91 CYS A N 1
ATOM 668 C CA . CYS A 1 91 ? 4.442 -1.556 -18.038 1.00 72.12 91 CYS A CA 1
ATOM 669 C C . CYS A 1 91 ? 3.286 -0.758 -18.646 1.00 72.12 91 CYS A C 1
ATOM 671 O O . CYS A 1 91 ? 3.091 0.422 -18.361 1.00 72.12 91 CYS A O 1
ATOM 673 N N . LYS A 1 92 ? 2.506 -1.421 -19.501 1.00 78.94 92 LYS A N 1
ATOM 674 C CA . LYS A 1 92 ? 1.322 -0.839 -20.151 1.00 78.94 92 LYS A CA 1
ATOM 675 C C . LYS A 1 92 ? 0.021 -1.147 -19.413 1.00 78.94 92 LYS A C 1
ATOM 677 O O . LYS A 1 92 ? -1.005 -0.544 -19.709 1.00 78.94 92 LYS A O 1
ATOM 682 N N . LEU A 1 93 ? 0.051 -2.107 -18.487 1.00 80.06 93 LEU A N 1
ATOM 683 C CA . LEU A 1 93 ? -1.131 -2.629 -17.814 1.00 80.06 93 LEU A CA 1
ATOM 684 C C . LEU A 1 93 ? -0.786 -3.094 -16.398 1.00 80.06 93 LEU A C 1
ATOM 686 O O . LEU A 1 93 ? 0.035 -3.989 -16.219 1.00 80.06 93 LEU A O 1
ATOM 690 N N . ALA A 1 94 ? -1.489 -2.552 -15.407 1.00 82.81 94 ALA A N 1
ATOM 691 C CA . ALA A 1 94 ? -1.520 -3.093 -14.054 1.00 82.81 94 ALA A CA 1
ATOM 692 C C . ALA A 1 94 ? -2.837 -3.851 -13.853 1.00 82.81 94 ALA A C 1
ATOM 694 O O . ALA A 1 94 ? -3.915 -3.282 -14.011 1.00 82.81 94 ALA A O 1
ATOM 695 N N . THR A 1 95 ? -2.752 -5.135 -13.506 1.00 86.50 95 THR A N 1
ATOM 696 C CA . THR A 1 95 ? -3.919 -5.958 -13.160 1.00 86.50 95 THR A CA 1
ATOM 697 C C . THR A 1 95 ? -3.791 -6.405 -11.717 1.00 86.50 95 THR A C 1
ATOM 699 O O . THR A 1 95 ? -2.733 -6.864 -11.297 1.00 86.50 95 THR A O 1
ATOM 702 N N . LEU A 1 96 ? -4.871 -6.272 -10.956 1.00 88.81 96 LEU A N 1
ATOM 703 C CA . LEU A 1 96 ? -4.911 -6.618 -9.543 1.00 88.81 96 LEU A CA 1
ATOM 704 C C . LEU A 1 96 ? -6.271 -7.205 -9.189 1.00 88.81 96 LEU A C 1
ATOM 706 O O . LEU A 1 96 ? -7.300 -6.807 -9.738 1.00 88.81 96 LEU A O 1
ATOM 710 N N . TRP A 1 97 ? -6.270 -8.130 -8.237 1.00 91.94 97 TRP A N 1
ATOM 711 C CA . TRP A 1 97 ? -7.490 -8.624 -7.623 1.00 91.94 97 TRP A CA 1
ATOM 712 C C . TRP A 1 97 ? -7.657 -7.979 -6.250 1.00 91.94 97 TRP A C 1
ATOM 714 O O . TRP A 1 97 ? -6.738 -7.999 -5.434 1.00 91.94 97 TRP A O 1
ATOM 724 N N . LEU A 1 98 ? -8.824 -7.386 -6.002 1.00 93.81 98 LEU A N 1
ATOM 725 C CA . LEU A 1 98 ? -9.104 -6.639 -4.781 1.00 93.81 98 LEU A CA 1
ATOM 726 C C . LEU A 1 98 ? -10.294 -7.251 -4.042 1.00 93.81 98 LEU A C 1
ATOM 728 O O . LEU A 1 98 ? -11.426 -7.211 -4.522 1.00 93.81 98 LEU A O 1
ATOM 732 N N . LYS A 1 99 ? -10.044 -7.717 -2.818 1.00 94.50 99 LYS A N 1
ATOM 733 C CA . LYS A 1 99 ? -11.080 -8.025 -1.829 1.00 94.50 99 LYS A CA 1
ATOM 734 C C . LYS A 1 99 ? -11.207 -6.845 -0.874 1.00 94.50 99 LYS A C 1
ATOM 736 O O . LYS A 1 99 ? -10.234 -6.452 -0.239 1.00 94.50 99 LYS A O 1
ATOM 741 N N . LYS A 1 100 ? -12.408 -6.281 -0.761 1.00 94.56 100 LYS A N 1
ATOM 742 C CA . LYS A 1 100 ? -12.701 -5.172 0.156 1.00 94.56 100 LYS A CA 1
ATOM 743 C C . LYS A 1 100 ? -14.097 -5.323 0.763 1.00 94.56 100 LYS A C 1
ATOM 745 O O . LYS A 1 100 ? -14.962 -5.926 0.122 1.00 94.56 100 LYS A O 1
ATOM 750 N N . PRO A 1 101 ? -14.361 -4.740 1.943 1.00 93.50 101 PRO A N 1
ATOM 751 C CA . PRO A 1 101 ? -15.720 -4.659 2.451 1.00 93.50 101 PRO A CA 1
ATOM 752 C C . PRO A 1 101 ? -16.613 -3.765 1.566 1.00 93.50 101 PRO A C 1
ATOM 754 O O . PRO A 1 101 ? -16.120 -2.932 0.781 1.00 93.50 101 PRO A O 1
ATOM 757 N N . PRO A 1 102 ? -17.944 -3.927 1.668 1.00 93.12 102 PRO A N 1
ATOM 758 C CA . PRO A 1 102 ? -18.889 -3.009 1.042 1.00 93.12 102 PRO A CA 1
ATOM 759 C C . PRO A 1 102 ? -18.748 -1.596 1.632 1.00 93.12 102 PRO A C 1
ATOM 761 O O . PRO A 1 102 ? -18.207 -1.414 2.717 1.00 93.12 102 PRO A O 1
ATOM 764 N N . GLY A 1 103 ? -19.205 -0.580 0.897 1.00 89.62 103 GLY A N 1
ATOM 765 C CA . GLY A 1 103 ? -19.215 0.816 1.361 1.00 89.62 103 GLY A CA 1
ATOM 766 C C . GLY A 1 103 ? -17.898 1.586 1.206 1.00 89.62 103 GLY A C 1
ATOM 767 O O . GLY A 1 103 ? -17.931 2.803 1.066 1.00 89.62 103 GLY A O 1
ATOM 768 N N . ASN A 1 104 ? -16.749 0.908 1.124 1.00 90.56 104 ASN A N 1
ATOM 769 C CA . ASN A 1 104 ? -15.458 1.595 0.998 1.00 90.56 104 ASN A CA 1
ATOM 770 C C . ASN A 1 104 ? -15.083 1.855 -0.466 1.00 90.56 104 ASN A C 1
ATOM 772 O O . ASN A 1 104 ? -15.147 0.939 -1.295 1.00 90.56 104 ASN A O 1
ATOM 776 N N . ARG A 1 105 ? -14.639 3.078 -0.776 1.00 93.88 105 ARG A N 1
ATOM 777 C CA . ARG A 1 105 ? -14.029 3.426 -2.067 1.00 93.88 105 ARG A CA 1
ATOM 778 C C . ARG A 1 105 ? -12.532 3.126 -2.024 1.00 93.88 105 ARG A C 1
ATOM 780 O O . ARG A 1 105 ? -11.877 3.411 -1.029 1.00 93.88 105 ARG A O 1
ATOM 787 N N . VAL A 1 106 ? -12.008 2.565 -3.109 1.00 95.31 106 VAL A N 1
ATOM 788 C CA . VAL A 1 106 ? -10.568 2.388 -3.326 1.00 95.31 106 VAL A CA 1
ATOM 789 C C . VAL A 1 106 ? -10.208 3.117 -4.610 1.00 95.31 106 VAL A C 1
ATOM 791 O O . VAL A 1 106 ? -10.902 2.962 -5.613 1.00 95.31 106 VAL A O 1
ATOM 794 N N . THR A 1 107 ? -9.143 3.909 -4.553 1.00 95.31 107 THR A N 1
ATOM 795 C CA . THR A 1 107 ? -8.578 4.628 -5.696 1.00 95.31 107 THR A CA 1
ATOM 796 C C . THR A 1 107 ? -7.179 4.085 -5.944 1.00 95.31 107 THR A C 1
ATOM 798 O O . THR A 1 107 ? -6.402 3.939 -5.000 1.00 95.31 107 THR A O 1
ATOM 801 N N . PHE A 1 108 ? -6.853 3.791 -7.200 1.00 94.00 108 PHE A N 1
ATOM 802 C CA . PHE A 1 108 ? -5.494 3.438 -7.602 1.00 94.00 108 PHE A CA 1
ATOM 803 C C . PHE A 1 108 ? -4.807 4.686 -8.117 1.00 94.00 108 PHE A C 1
ATOM 805 O O . PHE A 1 108 ? -5.378 5.390 -8.936 1.00 94.00 108 PHE A O 1
ATOM 812 N N . ARG A 1 109 ? -3.594 4.955 -7.635 1.00 94.50 109 ARG A N 1
ATOM 813 C CA . ARG A 1 109 ? -2.816 6.114 -8.057 1.00 94.50 109 ARG A CA 1
ATOM 814 C C . ARG A 1 109 ? -1.487 5.670 -8.649 1.00 94.50 109 ARG A C 1
ATOM 816 O O . ARG A 1 109 ? -0.737 4.954 -7.991 1.00 94.50 109 ARG A O 1
ATOM 823 N N . GLY A 1 110 ? -1.198 6.127 -9.862 1.00 91.56 110 GLY A N 1
ATOM 824 C CA . GLY A 1 110 ? 0.119 6.033 -10.485 1.00 91.56 110 GLY A CA 1
ATOM 825 C C . GLY A 1 110 ? 0.806 7.394 -10.477 1.00 91.56 110 GLY A C 1
ATOM 826 O O . GLY A 1 110 ? 0.140 8.414 -10.653 1.00 91.56 110 GLY A O 1
ATOM 827 N N . ILE A 1 111 ? 2.121 7.406 -10.268 1.00 91.69 111 ILE A N 1
ATOM 828 C CA . ILE A 1 111 ? 2.958 8.598 -10.422 1.00 91.69 111 ILE A CA 1
ATOM 829 C C . ILE A 1 111 ? 4.091 8.231 -11.374 1.00 91.69 111 ILE A C 1
ATOM 831 O O . ILE A 1 111 ? 4.793 7.248 -11.130 1.00 91.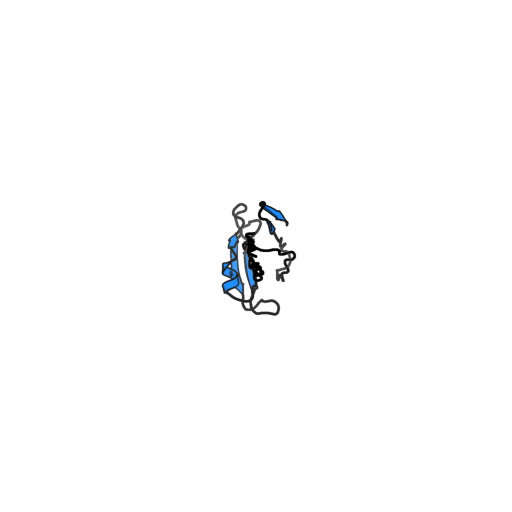69 111 ILE A O 1
ATOM 835 N N . ASP A 1 112 ? 4.239 8.976 -12.467 1.00 88.69 112 ASP A N 1
ATOM 836 C CA . ASP A 1 112 ? 5.321 8.743 -13.424 1.00 88.69 112 ASP A CA 1
ATOM 837 C C . ASP A 1 112 ? 6.612 9.493 -13.051 1.00 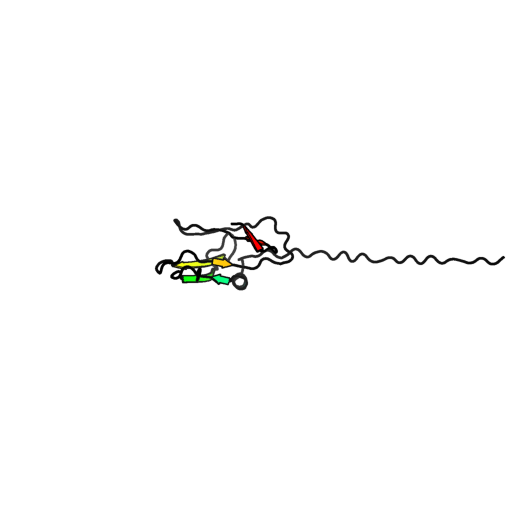88.69 112 ASP A C 1
ATOM 839 O O . ASP A 1 112 ? 6.680 10.244 -12.074 1.00 88.69 112 ASP A O 1
ATOM 843 N N . SER A 1 113 ? 7.667 9.307 -13.847 1.00 88.31 113 SER A N 1
ATOM 844 C CA . SER A 1 113 ? 8.964 9.956 -13.622 1.00 88.31 113 SER A CA 1
ATOM 845 C C . SER A 1 113 ? 8.940 11.482 -13.773 1.00 88.31 113 SER A C 1
ATOM 847 O O . SER A 1 113 ? 9.881 12.142 -13.340 1.00 88.31 113 SER A O 1
ATOM 849 N N . SER A 1 114 ? 7.897 12.048 -14.385 1.00 91.81 114 SER A N 1
ATOM 850 C CA . SER A 1 114 ? 7.673 13.497 -14.476 1.00 91.81 114 SER A CA 1
ATOM 851 C C . SER A 1 114 ? 6.877 14.048 -13.285 1.00 91.81 114 SER A C 1
ATOM 853 O O . SER A 1 114 ? 6.583 15.240 -13.236 1.00 91.81 114 SER A O 1
ATOM 855 N N . SER A 1 115 ? 6.571 13.197 -12.296 1.00 91.62 115 SER A N 1
ATOM 856 C CA . SER A 1 115 ? 5.681 13.479 -11.161 1.00 91.62 115 SER A CA 1
ATOM 857 C C . SER A 1 115 ? 4.215 13.706 -11.549 1.00 91.62 115 SER A C 1
ATOM 859 O O . SER A 1 115 ? 3.432 14.208 -10.738 1.00 91.62 115 SER A O 1
ATOM 861 N N . GLN A 1 116 ? 3.804 13.313 -12.758 1.00 92.81 116 GLN A N 1
ATOM 862 C CA . GLN A 1 116 ? 2.399 13.366 -13.141 1.00 92.81 116 GLN A CA 1
ATOM 863 C C . GLN A 1 116 ? 1.618 12.276 -12.406 1.00 92.81 116 GLN A C 1
ATOM 865 O O . GLN A 1 116 ? 2.058 11.133 -12.314 1.00 92.81 116 GLN A O 1
ATOM 870 N N . THR A 1 117 ? 0.449 12.644 -11.879 1.00 93.50 117 THR A N 1
ATOM 871 C CA . THR A 1 117 ? -0.438 11.742 -11.139 1.00 93.50 117 THR A CA 1
ATOM 872 C C . THR A 1 117 ? -1.613 11.288 -12.003 1.00 93.50 117 THR A C 1
ATOM 874 O O . THR A 1 117 ? -2.287 12.114 -12.616 1.00 93.50 117 THR A O 1
ATOM 877 N N . PHE A 1 118 ? -1.905 9.989 -11.967 1.00 89.19 118 PHE A N 1
ATOM 878 C CA . PHE A 1 118 ? -3.057 9.345 -12.606 1.00 89.19 118 PHE A CA 1
ATOM 879 C C . PHE A 1 118 ? -3.891 8.659 -11.522 1.00 89.19 118 PHE A C 1
ATOM 881 O O . PHE A 1 118 ? -3.305 7.977 -10.679 1.00 89.19 118 PHE A O 1
ATOM 888 N N . GLN A 1 119 ? -5.215 8.851 -11.497 1.00 87.44 119 GLN A N 1
ATOM 889 C CA . GLN A 1 119 ? -6.099 8.311 -10.452 1.00 87.44 119 GLN A CA 1
ATOM 890 C C . GLN A 1 119 ? -7.528 8.051 -10.926 1.00 87.44 119 GLN A C 1
ATOM 892 O O . GLN A 1 119 ? -7.943 8.726 -11.894 1.00 87.44 119 GLN A O 1
#

Sequence (119 aa):
MRAQSTLLAICVLPALCGAARAAEPITFDTADSVKSWTFSNGPEFPGATGKTEWDADNGQGKPGCLRLQFSFQGGGNYIQATCPLPKENDCKLATLWLKKPPGNRVTFRGIDSSSQTFQ

Secondary structure (DSSP, 8-state):
--------------------PPPPPP--SSGGGGGG-EEE--TTSTT-EEEEEEESSS-SSSS-EEEEEEE-TT--S--EEE-PPPTT-------------TT------EE-TT--EE-

pLDDT: mean 84.34, std 16.15, range [39.97, 98.56]

Foldseek 3Di:
DDDDDDDDDDDDDPPPPPDDDADDDQDFQDQCSQVQKDKDQQVVWPFKDWDWGWAQPPDDVHGIDTDTGIDCPGHGDDMDIDGDDDPPHPDPDDDDDDDDDPPDDDDDWDADPVRDIDD